Protein AF-A0A9D3WD21-F1 (afdb_monomer_lite)

Structure (mmCIF, N/CA/C/O backbone):
data_AF-A0A9D3WD21-F1
#
_entry.id   AF-A0A9D3WD21-F1
#
loop_
_atom_site.group_PDB
_atom_site.id
_atom_site.type_symbol
_atom_site.label_atom_id
_atom_site.label_alt_id
_atom_site.label_comp_id
_atom_site.label_asym_id
_atom_site.label_entity_id
_atom_site.label_seq_id
_atom_site.pdbx_PDB_ins_code
_atom_site.Cartn_x
_atom_site.Cartn_y
_atom_site.Cartn_z
_atom_site.occupancy
_atom_site.B_iso_or_equiv
_atom_site.auth_seq_id
_atom_site.auth_comp_id
_atom_site.auth_asym_id
_atom_site.auth_atom_id
_atom_site.pdbx_PDB_model_num
ATOM 1 N N . MET A 1 1 ? -60.377 24.543 -12.969 1.00 41.22 1 MET A N 1
ATOM 2 C CA . MET A 1 1 ? -59.671 24.598 -11.670 1.00 41.22 1 MET A CA 1
ATOM 3 C C . MET A 1 1 ? -58.745 23.392 -11.537 1.00 41.22 1 MET A C 1
ATOM 5 O O . MET A 1 1 ? -59.204 22.277 -11.705 1.00 41.22 1 MET A O 1
ATOM 9 N N . LYS A 1 2 ? -57.463 23.678 -11.262 1.00 44.66 2 LYS A N 1
ATOM 10 C CA . LYS A 1 2 ? -56.346 22.837 -10.773 1.00 44.66 2 LYS A CA 1
ATOM 11 C C . LYS A 1 2 ? -55.919 21.572 -11.545 1.00 44.66 2 LYS A C 1
ATOM 13 O O . LYS A 1 2 ? -56.536 20.518 -11.497 1.00 44.66 2 LYS A O 1
ATOM 18 N N . ALA A 1 3 ? -54.736 21.717 -12.145 1.00 42.41 3 ALA A N 1
ATOM 19 C CA . ALA A 1 3 ? -53.890 20.700 -12.749 1.00 42.41 3 ALA A CA 1
ATOM 20 C C . ALA A 1 3 ? -53.427 19.618 -11.751 1.00 42.41 3 ALA A C 1
ATOM 22 O O . ALA A 1 3 ? -52.919 19.926 -10.670 1.00 42.41 3 ALA A O 1
ATOM 23 N N . GLY A 1 4 ? -53.541 18.352 -12.158 1.00 41.09 4 GLY A N 1
ATOM 24 C CA . GLY A 1 4 ? -52.959 17.202 -11.470 1.00 41.09 4 GLY A CA 1
ATOM 25 C C . GLY A 1 4 ? -51.461 17.083 -11.757 1.00 41.09 4 GLY A C 1
ATOM 26 O O . GLY A 1 4 ? -51.053 16.758 -12.871 1.00 41.09 4 GLY A O 1
ATOM 27 N N . LYS A 1 5 ? -50.626 17.346 -10.745 1.00 48.72 5 LYS A N 1
ATOM 28 C CA . LYS A 1 5 ? -49.176 17.105 -10.785 1.00 48.72 5 LYS A CA 1
ATOM 29 C C . LYS A 1 5 ? -48.898 15.596 -10.797 1.00 48.72 5 LYS A C 1
ATOM 31 O O . LYS A 1 5 ? -49.111 14.923 -9.791 1.00 48.72 5 LYS A O 1
ATOM 36 N N . LYS A 1 6 ? -48.360 15.079 -11.906 1.00 49.34 6 LYS A N 1
ATOM 37 C CA . LYS A 1 6 ? -47.703 13.763 -11.955 1.00 49.34 6 LYS A CA 1
ATOM 38 C C . LYS A 1 6 ? -46.424 13.816 -11.105 1.00 49.34 6 LYS A C 1
ATOM 40 O O . LYS A 1 6 ? -45.497 14.549 -11.437 1.00 49.34 6 LYS A O 1
ATOM 45 N N . LYS A 1 7 ? -46.385 13.056 -10.005 1.00 44.38 7 LYS A N 1
ATOM 46 C CA . LYS A 1 7 ? -45.155 12.731 -9.265 1.00 44.38 7 LYS A CA 1
ATOM 47 C C . LYS A 1 7 ? -44.353 11.722 -10.090 1.00 44.38 7 LYS A C 1
ATOM 49 O O . LYS A 1 7 ? -44.788 10.589 -10.266 1.00 44.38 7 LYS A O 1
ATOM 54 N N . THR A 1 8 ? -43.199 12.134 -10.593 1.00 46.97 8 THR A N 1
ATOM 55 C CA . THR A 1 8 ? -42.130 11.238 -11.046 1.00 46.97 8 THR A CA 1
ATOM 56 C C . THR A 1 8 ? -41.340 10.727 -9.831 1.00 46.97 8 THR A C 1
ATOM 58 O O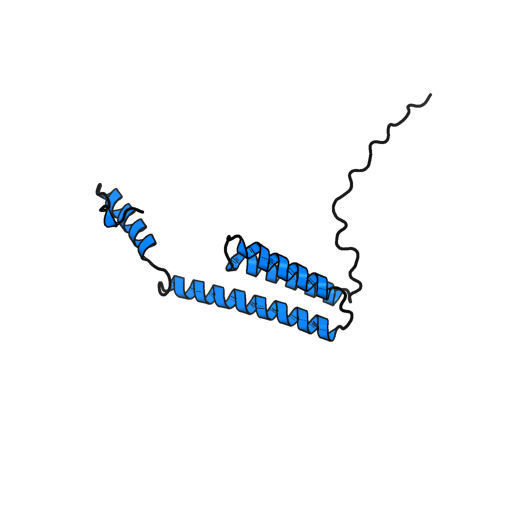 . THR A 1 8 ? -41.186 11.473 -8.861 1.00 46.97 8 THR A O 1
ATOM 61 N N . PRO A 1 9 ? -40.872 9.466 -9.840 1.00 42.84 9 PRO A N 1
ATOM 62 C CA . PRO A 1 9 ? -40.225 8.854 -8.687 1.00 42.84 9 PRO A CA 1
ATOM 63 C C . PRO A 1 9 ? -38.807 9.393 -8.478 1.00 42.84 9 PRO A C 1
ATOM 65 O O . PRO A 1 9 ? -38.070 9.688 -9.422 1.00 42.84 9 PRO A O 1
ATOM 68 N N . GLU A 1 10 ? -38.465 9.516 -7.199 1.00 36.72 10 GLU A N 1
ATOM 69 C CA . GLU A 1 10 ? -37.187 9.955 -6.658 1.00 36.72 10 GLU A CA 1
ATOM 70 C C . GLU A 1 10 ? -36.002 9.238 -7.314 1.00 36.72 10 GLU A C 1
ATOM 72 O O . GLU A 1 10 ? -35.917 8.009 -7.344 1.00 36.72 10 GLU A O 1
ATOM 77 N N . LYS A 1 11 ? -35.022 10.021 -7.776 1.00 38.09 11 LYS A N 1
ATOM 78 C CA . LYS A 1 11 ? -33.676 9.508 -8.023 1.00 38.09 11 LYS A CA 1
ATOM 79 C C . LYS A 1 11 ? -33.071 9.121 -6.675 1.00 38.09 11 LYS A C 1
ATOM 81 O O . LYS A 1 11 ? -32.696 9.984 -5.883 1.00 38.09 11 LYS A O 1
ATOM 86 N N . LEU A 1 12 ? -32.977 7.816 -6.438 1.00 35.97 12 LEU A N 1
ATOM 87 C CA . LEU A 1 12 ? -32.293 7.228 -5.296 1.00 35.97 12 LEU A CA 1
ATOM 88 C C . LEU A 1 12 ? -30.804 7.613 -5.356 1.00 35.97 12 LEU A C 1
ATOM 90 O O . LEU A 1 12 ? -30.021 7.071 -6.138 1.00 35.97 12 LEU A O 1
ATOM 94 N N . SER A 1 13 ? -30.428 8.600 -4.543 1.00 35.72 13 SER A N 1
ATOM 95 C CA . SER A 1 13 ? -29.043 8.996 -4.305 1.00 35.72 13 SER A CA 1
ATOM 96 C C . SER A 1 13 ? -28.273 7.799 -3.744 1.00 35.72 13 SER A C 1
ATOM 98 O O . SER A 1 13 ? -28.454 7.382 -2.597 1.00 35.72 13 SER A O 1
ATOM 100 N N . SER A 1 14 ? -27.426 7.213 -4.588 1.00 43.34 14 SER A N 1
ATOM 101 C CA . SER A 1 14 ? -26.517 6.124 -4.240 1.00 43.34 14 SER A CA 1
ATOM 102 C C . SER A 1 14 ? -25.386 6.658 -3.364 1.00 43.34 14 SER A C 1
ATOM 104 O O . SER A 1 14 ? -24.290 6.881 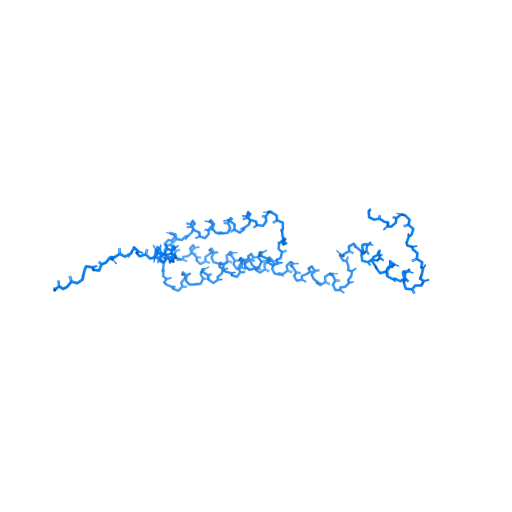-3.855 1.00 43.34 14 SER A O 1
ATOM 106 N N . ASN A 1 15 ? -25.647 6.905 -2.078 1.00 39.31 15 ASN A N 1
ATOM 107 C CA . ASN A 1 15 ? -24.593 7.250 -1.112 1.00 39.31 15 ASN A CA 1
ATOM 108 C C . ASN A 1 15 ? -24.859 6.779 0.329 1.00 39.31 15 ASN A C 1
ATOM 110 O O . ASN A 1 15 ? -24.219 7.237 1.271 1.00 39.31 15 ASN A O 1
ATOM 114 N N . ASN A 1 16 ? -25.744 5.799 0.526 1.00 44.66 16 ASN A N 1
ATOM 115 C CA . ASN A 1 16 ? -25.929 5.154 1.829 1.00 44.66 16 ASN A CA 1
ATOM 116 C C . ASN A 1 16 ? -25.259 3.774 1.853 1.00 44.66 16 ASN A C 1
ATOM 118 O O . ASN A 1 16 ? -25.918 2.755 1.679 1.00 44.66 16 ASN A O 1
ATOM 122 N N . ARG A 1 17 ? -23.940 3.726 2.081 1.00 46.56 17 ARG A N 1
ATOM 123 C CA . ARG A 1 17 ? -23.227 2.464 2.374 1.00 46.56 17 ARG A CA 1
ATOM 124 C C . ARG A 1 17 ? -22.224 2.536 3.527 1.00 46.56 17 ARG A C 1
ATOM 126 O O . ARG A 1 17 ? -21.322 1.715 3.574 1.00 46.56 17 ARG A O 1
ATOM 133 N N . LEU A 1 18 ? -22.384 3.461 4.479 1.00 50.00 18 LEU A N 1
ATOM 134 C CA . LEU A 1 18 ? -21.561 3.490 5.706 1.00 50.00 18 LEU A CA 1
ATOM 135 C C . LEU A 1 18 ? -22.324 3.957 6.966 1.00 50.00 18 LEU A C 1
ATOM 137 O O . LEU A 1 18 ? -21.728 4.492 7.896 1.00 50.00 18 LEU A O 1
ATOM 141 N N . LYS A 1 19 ? -23.647 3.754 7.043 1.00 46.91 19 LYS A N 1
ATOM 142 C CA . LYS A 1 19 ? -24.402 4.005 8.286 1.00 46.91 19 LYS A CA 1
ATOM 143 C C . LYS A 1 19 ? -24.302 2.786 9.204 1.00 46.91 19 LYS A C 1
ATOM 145 O O . LYS A 1 19 ? -25.176 1.930 9.183 1.00 46.91 19 LYS A O 1
ATOM 150 N N . GLY A 1 20 ? -23.207 2.682 9.954 1.00 43.88 20 GLY A N 1
ATOM 151 C CA . GLY A 1 20 ? -23.030 1.569 10.891 1.00 43.88 20 GLY A CA 1
ATOM 152 C C . GLY A 1 20 ? -21.735 1.533 11.698 1.00 43.88 20 GLY A C 1
ATOM 153 O O . GLY A 1 20 ? -21.371 0.455 12.143 1.00 43.88 20 GLY A O 1
ATOM 154 N N . LEU A 1 21 ? -21.024 2.650 11.893 1.00 45.06 21 LEU A N 1
ATOM 155 C CA . LEU A 1 21 ? -19.859 2.681 12.787 1.00 45.06 21 LEU A CA 1
ATOM 156 C C . LEU A 1 21 ? -20.218 3.371 14.108 1.00 45.06 21 LEU A C 1
ATOM 158 O O . LEU A 1 21 ? -20.130 4.591 14.219 1.00 45.06 21 LEU A O 1
ATOM 162 N N . LYS A 1 22 ? -20.607 2.585 15.119 1.00 45.81 22 LYS A N 1
ATOM 163 C CA . LYS A 1 22 ? -20.493 2.992 16.529 1.00 45.81 22 LYS A CA 1
ATOM 164 C C . LYS A 1 22 ? -19.109 2.562 17.012 1.00 45.81 22 LYS A C 1
ATOM 166 O O . LYS A 1 22 ? -18.935 1.531 17.641 1.00 45.81 22 LYS A O 1
ATOM 171 N N . MET A 1 23 ? -18.129 3.366 16.635 1.00 53.56 23 MET A N 1
ATOM 172 C CA . MET A 1 23 ? -16.763 3.348 17.139 1.00 53.56 23 MET A CA 1
ATOM 173 C C . MET A 1 23 ? -16.459 4.768 17.605 1.00 53.56 23 MET A C 1
ATOM 175 O O . MET A 1 23 ? -17.008 5.711 17.029 1.00 53.56 23 MET A O 1
ATOM 179 N N . GLY A 1 24 ? -15.625 4.947 18.636 1.00 60.00 24 GLY A N 1
ATOM 180 C CA . GLY A 1 24 ? -15.190 6.282 19.061 1.00 60.00 24 GLY A CA 1
ATOM 181 C C . GLY A 1 24 ? -14.754 7.085 17.832 1.00 60.00 24 GLY A C 1
ATOM 182 O O . GLY A 1 24 ? -13.898 6.629 17.071 1.00 60.00 24 GLY A O 1
ATOM 183 N N . SER A 1 25 ? -15.408 8.221 17.576 1.00 70.31 25 SER A N 1
ATOM 184 C CA . SER A 1 25 ? -15.390 8.911 16.272 1.00 70.31 25 SER A CA 1
ATOM 185 C C . SER A 1 25 ? -13.978 9.187 15.735 1.00 70.31 25 SER A C 1
ATOM 187 O O . SER A 1 25 ? -13.760 9.183 14.524 1.00 70.31 25 SER A O 1
ATOM 189 N N . GLN A 1 26 ? -13.006 9.360 16.634 1.00 78.75 26 GLN A N 1
ATOM 190 C CA . GLN A 1 26 ? -11.594 9.572 16.321 1.00 78.75 26 GLN A CA 1
ATOM 191 C C . GLN A 1 26 ? -10.897 8.312 15.785 1.00 78.75 26 GLN A C 1
ATOM 193 O O . GLN A 1 26 ? -10.286 8.371 14.720 1.00 78.75 26 GLN A O 1
ATOM 198 N N . GLN A 1 27 ? -11.041 7.166 16.457 1.00 80.31 27 GLN A N 1
ATOM 199 C CA . GLN A 1 27 ? -10.420 5.897 16.046 1.00 80.31 27 GLN A CA 1
ATOM 200 C C . GLN A 1 27 ? -11.006 5.395 14.723 1.00 80.31 27 GLN A C 1
ATOM 202 O O . GLN A 1 27 ? -10.285 4.896 13.862 1.00 80.31 27 GLN A O 1
ATOM 207 N N . ALA A 1 28 ? -12.311 5.597 14.513 1.00 80.62 28 ALA A N 1
ATOM 208 C CA . ALA A 1 28 ? -12.958 5.297 13.238 1.00 80.62 28 ALA A CA 1
ATOM 209 C C . ALA A 1 28 ? -12.395 6.156 12.092 1.00 80.62 28 ALA A C 1
ATOM 211 O O . ALA A 1 28 ? -12.150 5.660 10.990 1.00 80.62 28 ALA A O 1
ATOM 212 N N . MET A 1 29 ? -12.162 7.447 12.351 1.00 86.00 29 MET A N 1
ATOM 213 C CA . MET A 1 29 ? -11.595 8.365 11.366 1.00 86.00 29 MET A CA 1
ATOM 214 C C . MET A 1 29 ? -10.124 8.053 11.067 1.00 86.00 29 MET A C 1
ATOM 216 O O . MET A 1 29 ? -9.700 8.137 9.914 1.00 86.00 29 MET A O 1
ATOM 220 N N . GLU A 1 30 ? -9.353 7.655 12.077 1.00 89.12 30 GLU A N 1
ATOM 221 C CA . GLU A 1 30 ? -7.978 7.186 11.915 1.00 89.12 30 GLU A CA 1
ATOM 222 C C . GLU A 1 30 ? -7.915 5.891 11.099 1.00 89.12 30 GLU A C 1
ATOM 224 O O . GLU A 1 30 ? -7.227 5.844 10.078 1.00 89.12 30 GLU A O 1
ATOM 229 N N . ALA A 1 31 ? -8.714 4.881 11.455 1.00 88.50 31 ALA A N 1
ATOM 230 C CA . ALA A 1 31 ? -8.804 3.629 10.709 1.00 88.50 31 ALA A CA 1
ATOM 231 C C . ALA A 1 31 ? -9.167 3.866 9.234 1.00 88.50 31 ALA A C 1
ATOM 233 O O . ALA A 1 31 ? -8.587 3.248 8.341 1.00 88.50 31 ALA A O 1
ATOM 234 N N . PHE A 1 32 ? -10.075 4.807 8.953 1.00 89.50 32 PHE A N 1
ATOM 235 C CA . PHE A 1 32 ? -10.431 5.172 7.582 1.00 89.50 32 PHE A CA 1
ATOM 236 C C . PHE A 1 32 ? -9.275 5.831 6.813 1.00 89.50 32 PHE A C 1
ATOM 238 O O . PHE A 1 32 ? -9.078 5.548 5.626 1.00 89.50 32 PHE A O 1
ATOM 245 N N . LYS A 1 33 ? -8.489 6.696 7.467 1.00 93.06 33 LYS A N 1
ATOM 246 C CA . LYS A 1 33 ? -7.284 7.288 6.863 1.00 93.06 33 LYS A CA 1
ATOM 247 C C . LYS A 1 33 ? -6.264 6.204 6.521 1.00 93.06 33 LYS A C 1
ATOM 249 O O . LYS A 1 33 ? -5.803 6.159 5.381 1.00 93.06 33 LYS A O 1
ATOM 254 N N . VAL A 1 34 ? -5.977 5.306 7.464 1.00 93.69 34 VAL A N 1
ATOM 255 C CA . VAL A 1 34 ? -5.025 4.202 7.270 1.00 93.69 34 VAL A CA 1
ATOM 256 C C . VAL A 1 34 ? -5.486 3.264 6.158 1.00 93.69 34 VAL A C 1
ATOM 258 O O . VAL A 1 34 ? -4.704 2.936 5.269 1.00 93.69 34 VAL A O 1
ATOM 261 N N . TYR A 1 35 ? -6.776 2.924 6.117 1.00 93.69 35 TYR A N 1
ATOM 262 C CA . TYR A 1 35 ? -7.372 2.146 5.031 1.00 93.69 35 TYR A CA 1
ATOM 263 C C . TYR A 1 35 ? -7.105 2.765 3.650 1.00 93.69 35 TYR A C 1
ATOM 265 O O . TYR A 1 35 ? -6.660 2.081 2.727 1.00 93.69 35 TYR A O 1
ATOM 273 N N . ARG A 1 36 ? -7.336 4.077 3.498 1.00 93.50 36 ARG A N 1
ATOM 274 C CA . ARG A 1 36 ? -7.090 4.778 2.227 1.00 93.50 36 ARG A CA 1
ATOM 275 C C . ARG A 1 36 ? -5.617 4.788 1.841 1.00 93.50 36 ARG A C 1
ATOM 277 O O . ARG A 1 36 ? -5.297 4.623 0.664 1.00 93.50 36 ARG A O 1
ATOM 284 N N . VAL A 1 37 ? -4.742 5.009 2.815 1.00 94.25 37 VAL A N 1
ATOM 285 C CA . VAL A 1 37 ? -3.293 5.075 2.610 1.00 94.25 37 VAL A CA 1
ATOM 286 C C . VAL A 1 37 ? -2.747 3.709 2.187 1.00 94.25 37 VAL A C 1
ATOM 288 O O . VAL A 1 37 ? -2.068 3.629 1.163 1.00 94.25 37 VAL A O 1
ATOM 291 N N . LEU A 1 38 ? -3.155 2.633 2.861 1.00 93.56 38 LEU A N 1
ATOM 292 C CA . LEU A 1 38 ? -2.778 1.265 2.507 1.00 93.56 38 LEU A CA 1
ATOM 293 C C . LEU A 1 38 ? -3.279 0.872 1.109 1.00 93.56 38 LEU A C 1
ATOM 295 O O . LEU A 1 38 ? -2.512 0.358 0.296 1.00 93.56 38 LEU A O 1
ATOM 299 N N . LEU A 1 39 ? -4.542 1.167 0.777 1.00 91.62 39 LEU A N 1
ATOM 300 C CA . LEU A 1 39 ? -5.071 0.896 -0.564 1.00 91.62 39 LEU A CA 1
ATOM 301 C C . LEU A 1 39 ? -4.322 1.659 -1.660 1.00 91.62 39 LEU A C 1
ATOM 303 O O . LEU A 1 39 ? -4.118 1.128 -2.754 1.00 91.62 39 LEU A O 1
ATOM 307 N N . LYS A 1 40 ? -3.911 2.901 -1.386 1.00 91.50 40 LYS A N 1
ATOM 308 C CA . LYS A 1 40 ? -3.106 3.690 -2.323 1.00 91.50 40 LYS A CA 1
ATOM 309 C C . LYS A 1 40 ? -1.726 3.061 -2.523 1.00 91.50 40 LYS A C 1
ATOM 311 O O . LYS A 1 40 ? -1.303 2.929 -3.668 1.00 91.50 40 LYS A O 1
ATOM 316 N N . ALA A 1 41 ? -1.068 2.631 -1.447 1.00 91.31 41 ALA A N 1
ATOM 317 C CA . ALA A 1 41 ? 0.232 1.966 -1.515 1.00 91.31 41 ALA A CA 1
ATOM 318 C C . ALA A 1 41 ? 0.148 0.661 -2.328 1.00 91.31 41 ALA A C 1
ATOM 320 O O . ALA A 1 41 ? 0.898 0.474 -3.284 1.00 91.31 41 ALA A O 1
ATOM 321 N N . VAL A 1 42 ? -0.850 -0.188 -2.056 1.00 90.06 42 VAL A N 1
ATOM 322 C CA . VAL A 1 42 ? -1.116 -1.409 -2.841 1.00 90.06 42 VAL A CA 1
ATOM 323 C C . VAL A 1 42 ? -1.366 -1.083 -4.309 1.00 90.06 42 VAL A C 1
ATOM 325 O O . VAL A 1 42 ? -0.794 -1.711 -5.200 1.00 90.06 42 VAL A O 1
ATOM 328 N N . LYS A 1 43 ? -2.183 -0.062 -4.590 1.00 87.62 43 LYS A N 1
ATOM 329 C CA . LYS A 1 43 ? -2.475 0.358 -5.963 1.00 87.62 43 LYS A CA 1
ATOM 330 C C . LYS A 1 43 ? -1.219 0.779 -6.728 1.00 87.62 43 LYS A C 1
ATOM 332 O O . LYS A 1 43 ? -1.175 0.509 -7.930 1.00 87.62 43 LYS A O 1
ATOM 337 N N . ASN A 1 44 ? -0.278 1.437 -6.059 1.00 86.44 44 ASN A N 1
ATOM 338 C CA . ASN A 1 44 ? 0.930 1.988 -6.662 1.00 86.44 44 ASN A CA 1
ATOM 339 C C . ASN A 1 44 ? 2.038 0.941 -6.832 1.00 86.44 44 ASN A C 1
ATOM 341 O O . ASN A 1 44 ? 2.706 0.943 -7.860 1.00 86.44 44 ASN A O 1
ATOM 345 N N . HIS A 1 45 ? 2.218 0.044 -5.860 1.00 84.31 45 HIS A N 1
ATOM 346 C CA . HIS A 1 45 ? 3.433 -0.775 -5.772 1.00 84.31 45 HIS A CA 1
ATOM 347 C C . HIS A 1 45 ? 3.265 -2.227 -6.242 1.00 84.31 45 HIS A C 1
ATOM 349 O O . HIS A 1 45 ? 4.253 -2.853 -6.614 1.00 84.31 45 HIS A O 1
ATOM 355 N N . ILE A 1 46 ? 2.038 -2.761 -6.273 1.00 80.19 46 ILE A N 1
ATOM 356 C CA . ILE A 1 46 ? 1.770 -4.184 -6.570 1.00 80.19 46 ILE A CA 1
ATOM 357 C C . ILE A 1 46 ? 1.479 -4.445 -8.072 1.00 80.19 46 ILE A C 1
ATOM 359 O O . ILE A 1 46 ? 1.388 -5.589 -8.502 1.00 80.19 46 ILE A O 1
ATOM 363 N N . GLY A 1 47 ? 1.425 -3.409 -8.919 1.00 68.50 47 GLY A N 1
ATOM 364 C CA . GLY A 1 47 ? 1.277 -3.549 -10.380 1.00 68.50 47 GLY A CA 1
ATOM 365 C C . GLY A 1 47 ? -0.174 -3.500 -10.890 1.00 68.50 47 GLY A C 1
ATOM 366 O O . GLY A 1 47 ? -1.080 -3.033 -10.191 1.00 68.50 47 GLY A O 1
ATOM 367 N N . LYS A 1 48 ? -0.398 -3.898 -12.153 1.00 66.62 48 LYS A N 1
ATOM 368 C CA . LYS A 1 48 ? -1.699 -3.803 -12.864 1.00 66.62 48 LYS A CA 1
ATOM 369 C C . LYS A 1 48 ? -2.382 -5.155 -13.114 1.00 66.62 48 LYS A C 1
ATOM 371 O O . LYS A 1 48 ? -3.368 -5.201 -13.840 1.00 66.62 48 LYS A O 1
ATOM 376 N N . GLU A 1 49 ? -1.883 -6.226 -12.520 1.00 67.88 49 GLU A N 1
ATOM 377 C CA . GLU A 1 49 ? -2.363 -7.580 -12.790 1.00 67.88 49 GLU A CA 1
ATOM 378 C C . GLU A 1 49 ? -3.633 -7.938 -12.007 1.00 67.88 49 GLU A C 1
ATOM 380 O O . GLU A 1 49 ? -3.962 -7.320 -10.988 1.00 67.88 49 GLU A O 1
ATOM 385 N N . GLU A 1 50 ? -4.350 -8.959 -12.484 1.00 67.00 50 GLU A N 1
ATOM 386 C CA . GLU A 1 50 ? -5.623 -9.427 -11.915 1.00 67.00 50 GLU A CA 1
ATOM 387 C C . GLU A 1 50 ? -5.511 -9.783 -10.421 1.00 67.00 50 GLU A C 1
ATOM 389 O O . GLU A 1 50 ? -6.443 -9.523 -9.653 1.00 67.00 50 GLU A O 1
ATOM 394 N N . TYR A 1 51 ? -4.335 -10.234 -9.962 1.00 72.50 51 TYR A N 1
ATOM 395 C CA . TYR A 1 51 ? -4.084 -10.550 -8.551 1.00 72.50 51 TYR A CA 1
ATOM 396 C C . TYR A 1 51 ? -4.243 -9.343 -7.604 1.00 72.50 51 TYR A C 1
ATOM 398 O O . TYR A 1 51 ? -4.477 -9.502 -6.405 1.00 72.50 51 TYR A O 1
ATOM 406 N N . LYS A 1 52 ? -4.187 -8.105 -8.114 1.00 71.81 52 LYS A N 1
ATOM 407 C CA . LYS A 1 52 ? -4.416 -6.875 -7.335 1.00 71.81 52 LYS A CA 1
ATOM 408 C C . LYS A 1 52 ? -5.811 -6.801 -6.722 1.00 71.81 52 LYS A C 1
ATOM 410 O O . LYS A 1 52 ? -5.990 -6.197 -5.654 1.00 71.81 52 LYS A O 1
ATOM 415 N N . LYS A 1 53 ? -6.806 -7.374 -7.408 1.00 82.06 53 LYS A N 1
ATOM 416 C CA . LYS A 1 53 ? -8.185 -7.410 -6.913 1.00 82.06 53 LYS A CA 1
ATOM 417 C C . LYS A 1 53 ? -8.237 -8.175 -5.596 1.00 82.06 53 LYS A C 1
ATOM 419 O O . LYS A 1 53 ? -8.853 -7.671 -4.663 1.00 82.06 53 LYS A O 1
ATOM 424 N N . HIS A 1 54 ? -7.494 -9.276 -5.478 1.00 87.38 54 HIS A N 1
ATOM 425 C CA . HIS A 1 54 ? -7.441 -10.084 -4.260 1.00 87.38 54 HIS A CA 1
ATOM 426 C C . HIS A 1 54 ? -6.884 -9.307 -3.067 1.00 87.38 54 HIS A C 1
ATOM 428 O O . HIS A 1 54 ? -7.502 -9.313 -2.009 1.00 87.38 54 HIS A O 1
ATOM 434 N N . PHE A 1 55 ? -5.794 -8.550 -3.236 1.00 88.00 55 PHE A N 1
ATOM 435 C CA . PHE A 1 55 ? -5.248 -7.728 -2.147 1.00 88.00 55 PHE A CA 1
ATOM 436 C C . PHE A 1 55 ? -6.221 -6.635 -1.699 1.00 88.00 55 PHE A C 1
ATOM 438 O O . PHE A 1 55 ? -6.458 -6.453 -0.506 1.00 88.00 55 PHE A O 1
ATOM 445 N N . SER A 1 56 ? -6.815 -5.918 -2.654 1.00 88.44 56 SER A N 1
ATOM 446 C CA . SER A 1 56 ? -7.744 -4.824 -2.344 1.00 88.44 56 SER A CA 1
ATOM 447 C C . SER A 1 56 ? -9.028 -5.344 -1.687 1.00 88.44 56 SER A C 1
ATOM 449 O O . SER A 1 56 ? -9.520 -4.741 -0.733 1.00 88.44 56 SER A O 1
ATOM 451 N N . GLN A 1 57 ? -9.550 -6.477 -2.170 1.00 90.88 57 GLN A N 1
ATOM 452 C CA . GLN A 1 57 ? -10.702 -7.174 -1.593 1.00 90.88 57 GLN A CA 1
ATOM 453 C C . GLN A 1 57 ? -10.390 -7.675 -0.186 1.00 90.88 57 GLN A C 1
ATOM 455 O O . GLN A 1 57 ? -11.145 -7.382 0.736 1.00 90.88 57 GLN A O 1
ATOM 460 N N . TYR A 1 58 ? -9.244 -8.332 0.002 1.00 92.12 58 TYR A N 1
ATOM 461 C CA . TYR A 1 58 ? -8.811 -8.820 1.305 1.00 92.12 58 TYR A CA 1
ATOM 462 C C . TYR A 1 58 ? -8.697 -7.683 2.326 1.00 92.12 58 TYR A C 1
ATOM 464 O O . TYR A 1 58 ? -9.235 -7.787 3.425 1.00 92.12 58 TYR A O 1
ATOM 472 N N . ILE A 1 59 ? -8.076 -6.557 1.960 1.00 91.69 59 ILE A N 1
ATOM 473 C CA . ILE A 1 59 ? -7.990 -5.381 2.839 1.00 91.69 59 ILE A CA 1
ATOM 474 C C . ILE A 1 59 ? -9.395 -4.879 3.192 1.00 91.69 59 ILE A C 1
ATOM 476 O O . ILE A 1 59 ? -9.700 -4.687 4.368 1.00 91.69 59 ILE A O 1
ATOM 480 N N . ALA A 1 60 ? -10.277 -4.708 2.205 1.00 92.06 60 ALA A N 1
ATOM 481 C CA . ALA A 1 60 ? -11.648 -4.264 2.453 1.00 92.06 60 ALA A CA 1
ATOM 482 C C . ALA A 1 60 ? -12.414 -5.222 3.385 1.00 92.06 60 ALA A C 1
ATOM 484 O O . ALA A 1 60 ? -13.122 -4.773 4.288 1.00 92.06 60 ALA A O 1
ATOM 485 N N . GLU A 1 61 ? -12.240 -6.532 3.218 1.00 92.88 61 GLU A N 1
ATOM 486 C CA . GLU A 1 61 ? -12.829 -7.545 4.091 1.00 92.88 61 GLU A CA 1
ATOM 487 C C . GLU A 1 61 ? -12.282 -7.482 5.515 1.00 92.88 61 GLU A C 1
ATOM 489 O O . GLU A 1 61 ? -13.067 -7.536 6.460 1.00 92.88 61 GLU A O 1
ATOM 494 N N . GLN A 1 62 ? -10.967 -7.334 5.696 1.00 91.44 62 GLN A N 1
ATOM 495 C CA . GLN A 1 62 ? -10.358 -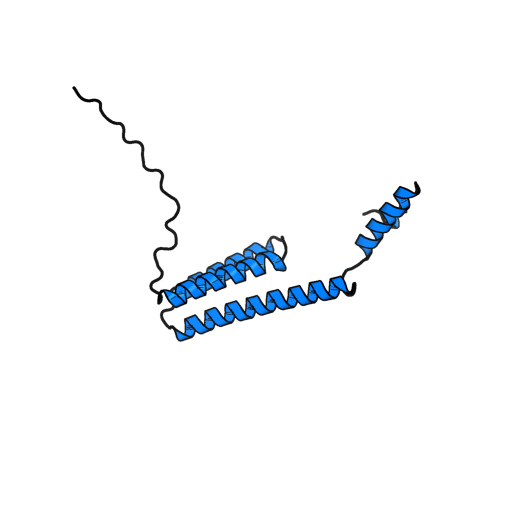7.240 7.025 1.00 91.44 62 GLN A CA 1
ATOM 496 C C . GLN A 1 62 ? -10.843 -5.998 7.779 1.00 91.44 62 GLN A C 1
ATOM 498 O O . GLN A 1 62 ? -11.223 -6.091 8.946 1.00 91.44 62 GLN A O 1
ATOM 503 N N . PHE A 1 63 ? -10.913 -4.841 7.116 1.00 90.69 63 PHE A N 1
ATOM 504 C CA . PHE A 1 63 ? -11.437 -3.619 7.733 1.00 90.69 63 PHE A CA 1
ATOM 505 C C . PHE A 1 63 ? -12.935 -3.721 8.045 1.00 90.69 63 PHE A C 1
ATOM 507 O O . PHE A 1 63 ? -13.381 -3.218 9.074 1.00 90.69 63 PHE A O 1
ATOM 514 N N . ARG A 1 64 ? -13.713 -4.417 7.207 1.00 90.00 64 ARG A N 1
ATOM 515 C CA . ARG A 1 64 ? -15.138 -4.665 7.462 1.00 90.00 64 ARG A CA 1
ATOM 516 C C . ARG A 1 64 ? -15.365 -5.645 8.615 1.00 90.00 64 ARG A C 1
ATOM 518 O O . ARG A 1 64 ? -16.248 -5.409 9.428 1.00 90.00 64 ARG A O 1
ATOM 525 N N . LYS A 1 65 ? -14.578 -6.720 8.717 1.00 89.50 65 LYS A N 1
ATOM 526 C CA . LYS A 1 65 ? -14.641 -7.671 9.844 1.00 89.50 65 LYS A CA 1
ATOM 527 C C . LYS A 1 65 ? -14.312 -6.977 11.166 1.00 89.50 65 LYS A C 1
ATOM 529 O O . LYS A 1 65 ? -14.988 -7.194 12.164 1.00 89.50 65 LYS A O 1
ATOM 534 N N . ASN A 1 66 ? -13.329 -6.080 11.141 1.00 86.94 66 ASN A N 1
ATOM 535 C CA . ASN A 1 66 ? -12.885 -5.339 12.315 1.00 86.94 66 ASN A CA 1
ATOM 536 C C . ASN A 1 66 ? -13.746 -4.099 12.637 1.00 86.94 66 ASN A C 1
ATOM 538 O O . ASN A 1 66 ? -13.511 -3.467 13.661 1.00 86.94 66 ASN A O 1
ATOM 542 N N . SER A 1 67 ? -14.753 -3.745 11.823 1.00 82.44 67 SER A N 1
ATOM 543 C CA . SER A 1 67 ? -15.576 -2.542 12.053 1.00 82.44 67 SER A CA 1
ATOM 544 C C . SER A 1 67 ? -16.534 -2.662 13.239 1.00 82.44 67 SER A C 1
ATOM 546 O O . SER A 1 67 ? -17.053 -1.650 13.699 1.00 82.44 67 SER A O 1
ATOM 548 N N . GLN A 1 68 ? -16.804 -3.894 13.680 1.00 82.50 68 GLN A N 1
ATOM 549 C CA . GLN A 1 68 ? -17.666 -4.205 14.825 1.00 82.50 68 GLN A CA 1
ATOM 550 C C . GLN A 1 68 ? -16.870 -4.415 16.122 1.00 82.50 68 GLN A C 1
ATOM 552 O O . GLN A 1 68 ? -17.461 -4.659 17.174 1.00 82.50 68 GLN A O 1
ATOM 557 N N . LEU A 1 69 ? -15.532 -4.356 16.064 1.00 82.19 69 LEU A N 1
ATOM 558 C CA . LEU A 1 69 ? -14.704 -4.461 17.262 1.00 82.19 69 LEU A CA 1
ATOM 559 C C . LEU A 1 69 ? -14.979 -3.260 18.155 1.00 82.19 69 LEU A C 1
ATOM 561 O O . LEU A 1 69 ? -14.854 -2.132 17.707 1.00 82.19 69 LEU A O 1
ATOM 565 N N . SER A 1 70 ? -15.348 -3.520 19.406 1.00 78.75 70 SER A N 1
ATOM 566 C CA . SER A 1 70 ? -15.646 -2.473 20.391 1.00 78.75 70 SER A CA 1
ATOM 567 C C . SER A 1 70 ? -14.481 -2.211 21.349 1.00 78.75 70 SER A C 1
ATOM 569 O O . SER A 1 70 ? -14.495 -1.204 22.048 1.00 78.75 70 SER A O 1
ATOM 571 N N . ASP A 1 71 ? -13.481 -3.102 21.385 1.00 87.06 71 ASP A N 1
ATOM 572 C CA . ASP A 1 71 ? -12.291 -2.949 22.225 1.00 87.06 71 ASP A CA 1
ATOM 573 C C . ASP A 1 71 ? -11.303 -1.940 21.601 1.00 87.06 71 ASP A C 1
ATOM 575 O O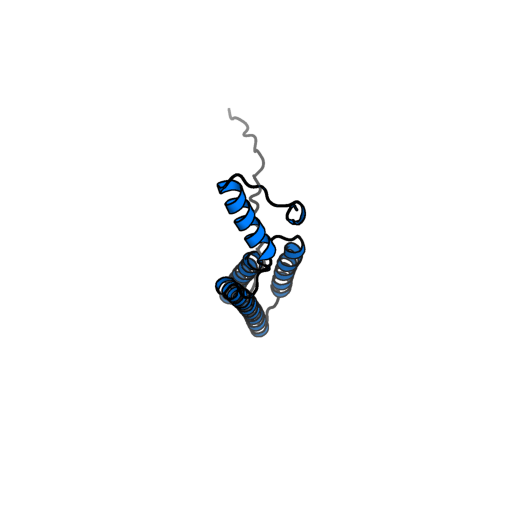 . ASP A 1 71 ? -10.744 -2.214 20.529 1.00 87.06 71 ASP A O 1
ATOM 579 N N . PRO A 1 72 ? -11.043 -0.796 22.265 1.00 84.94 72 PRO A N 1
ATOM 580 C CA . PRO A 1 72 ? -10.110 0.215 21.777 1.00 84.94 72 PRO A CA 1
ATOM 581 C C . PRO A 1 72 ? -8.675 -0.300 21.599 1.00 84.94 72 PRO A C 1
ATOM 583 O O . PRO A 1 72 ? -7.978 0.156 20.691 1.00 84.94 72 PRO A O 1
ATOM 586 N N . SER A 1 73 ? -8.227 -1.244 22.436 1.00 89.50 73 SER A N 1
ATOM 587 C CA . SER A 1 73 ? -6.855 -1.770 22.389 1.00 89.50 73 SER A CA 1
ATOM 588 C C . SER A 1 73 ? -6.627 -2.598 21.124 1.00 89.50 73 SER A C 1
ATOM 590 O O . SER A 1 73 ? -5.701 -2.338 20.348 1.00 89.50 73 SER A O 1
ATOM 592 N N . LEU A 1 74 ? -7.541 -3.534 20.845 1.00 89.06 74 LEU A N 1
ATOM 593 C CA . LEU A 1 74 ? -7.536 -4.311 19.607 1.00 89.06 74 LEU A CA 1
ATOM 594 C C . LEU A 1 74 ? -7.641 -3.416 18.368 1.00 89.06 74 LEU A C 1
ATOM 596 O O . LEU A 1 74 ? -6.953 -3.657 17.376 1.00 89.06 74 LEU A O 1
ATOM 600 N N . VAL A 1 75 ? -8.457 -2.361 18.410 1.00 88.56 75 VAL A N 1
ATOM 601 C CA . VAL A 1 75 ? -8.590 -1.420 17.287 1.00 88.56 75 VAL A CA 1
ATOM 602 C C . VAL A 1 75 ? -7.271 -0.698 17.021 1.00 88.56 75 VAL A C 1
ATOM 604 O O . VAL A 1 75 ? -6.811 -0.683 15.877 1.00 88.56 75 VAL A O 1
ATOM 607 N N . ALA A 1 76 ? -6.622 -0.167 18.059 1.00 89.81 76 ALA A N 1
ATOM 608 C CA . ALA A 1 76 ? -5.315 0.472 17.934 1.00 89.81 76 ALA A CA 1
ATOM 609 C C . ALA A 1 76 ? -4.260 -0.498 17.375 1.00 89.81 76 ALA A C 1
ATOM 611 O O . ALA A 1 76 ? -3.491 -0.137 16.482 1.00 89.81 76 ALA A O 1
ATOM 612 N N . GLN A 1 77 ? -4.271 -1.759 17.817 1.00 93.19 77 GLN A N 1
ATOM 613 C CA . GLN A 1 77 ? -3.375 -2.795 17.301 1.00 93.19 77 GLN A CA 1
ATOM 614 C C . GLN A 1 77 ? -3.600 -3.063 15.804 1.00 93.19 77 GLN A C 1
ATOM 616 O O . GLN A 1 77 ? -2.638 -3.178 15.043 1.00 93.19 77 GLN A O 1
ATOM 621 N N . ARG A 1 78 ? -4.859 -3.137 15.350 1.00 92.75 78 ARG A N 1
ATOM 622 C CA . ARG A 1 78 ? -5.189 -3.329 13.925 1.00 92.75 78 ARG A CA 1
ATOM 623 C C . ARG A 1 78 ? -4.789 -2.126 13.074 1.00 92.75 78 ARG A C 1
ATOM 625 O O . ARG A 1 78 ? -4.273 -2.316 11.973 1.00 92.75 78 ARG A O 1
ATOM 632 N N . ILE A 1 79 ? -4.987 -0.911 13.583 1.00 92.50 79 ILE A N 1
ATOM 633 C CA . ILE A 1 79 ? -4.536 0.327 12.932 1.00 92.50 79 ILE A CA 1
ATOM 634 C C . ILE A 1 79 ? -3.010 0.319 12.792 1.00 92.50 79 ILE A C 1
ATOM 636 O O . ILE A 1 79 ? -2.498 0.530 11.691 1.00 92.50 79 ILE A O 1
ATOM 640 N N . LYS A 1 80 ? -2.286 -0.001 13.872 1.00 95.44 80 LYS A N 1
ATOM 641 C CA . LYS A 1 80 ? -0.824 -0.122 13.860 1.00 95.44 80 LYS A CA 1
ATOM 642 C C . LYS A 1 80 ? -0.356 -1.140 12.822 1.00 95.44 80 LYS A C 1
ATOM 644 O O . LYS A 1 80 ? 0.495 -0.818 12.004 1.00 95.44 80 LYS A O 1
ATOM 649 N N . LEU A 1 81 ? -0.964 -2.324 12.795 1.00 95.44 81 LEU A N 1
ATOM 650 C CA . LEU A 1 81 ? -0.620 -3.372 11.835 1.00 95.44 81 LEU A CA 1
ATOM 651 C C . LEU A 1 81 ? -0.763 -2.897 10.378 1.00 95.44 81 LEU A C 1
ATOM 653 O O . LEU A 1 81 ? 0.102 -3.157 9.547 1.00 95.44 81 LEU A O 1
ATOM 657 N N . ALA A 1 82 ? -1.839 -2.178 10.054 1.00 94.88 82 ALA A N 1
ATOM 658 C CA . ALA A 1 82 ? -2.045 -1.651 8.706 1.00 94.88 82 ALA A CA 1
ATOM 659 C C . ALA A 1 82 ? -1.037 -0.542 8.335 1.00 94.88 82 ALA A C 1
ATOM 661 O O . ALA A 1 82 ? -0.614 -0.456 7.176 1.00 94.88 82 ALA A O 1
ATOM 662 N N . ASN A 1 83 ? -0.613 0.271 9.307 1.00 95.69 83 ASN A N 1
ATOM 663 C CA . ASN A 1 83 ? 0.477 1.232 9.123 1.00 95.69 83 ASN A CA 1
ATOM 664 C C . ASN A 1 83 ? 1.819 0.527 8.887 1.00 95.69 83 ASN A C 1
ATOM 666 O O . ASN A 1 83 ? 2.517 0.884 7.940 1.00 95.69 83 ASN A O 1
ATOM 670 N N . ASP A 1 84 ? 2.137 -0.506 9.673 1.00 97.00 84 ASP A N 1
ATOM 671 C CA . ASP A 1 84 ? 3.372 -1.290 9.541 1.00 97.00 84 ASP A CA 1
ATOM 672 C C . ASP A 1 84 ? 3.469 -1.931 8.143 1.00 97.00 84 ASP A C 1
ATOM 674 O O . ASP A 1 84 ? 4.502 -1.838 7.477 1.00 97.00 84 ASP A O 1
ATOM 678 N N . TYR A 1 85 ? 2.368 -2.494 7.630 1.00 94.69 85 TYR A N 1
ATOM 679 C CA . TYR A 1 85 ? 2.322 -3.010 6.256 1.00 94.69 85 TYR A CA 1
ATOM 680 C C . TYR A 1 85 ? 2.481 -1.924 5.196 1.00 94.69 85 TYR A C 1
ATOM 682 O O . TYR A 1 85 ? 3.131 -2.152 4.174 1.00 94.69 85 TYR A O 1
ATOM 690 N N . THR A 1 86 ? 1.898 -0.744 5.415 1.00 95.06 86 THR A N 1
ATOM 691 C CA . THR A 1 86 ? 2.072 0.367 4.475 1.00 95.06 86 THR A CA 1
ATOM 692 C C . THR A 1 86 ? 3.526 0.827 4.437 1.00 95.06 86 THR A C 1
ATOM 694 O O . THR A 1 86 ? 4.072 1.043 3.356 1.00 95.06 86 THR A O 1
ATOM 697 N N . TYR A 1 87 ? 4.163 0.937 5.604 1.00 95.88 87 TYR A N 1
ATOM 698 C CA . TYR A 1 87 ? 5.578 1.264 5.718 1.00 95.88 87 TYR A CA 1
ATOM 699 C C . TYR A 1 87 ? 6.438 0.236 4.981 1.00 95.88 87 TYR A C 1
ATOM 701 O O . TYR A 1 87 ? 7.230 0.617 4.125 1.00 95.88 87 TYR A O 1
ATOM 709 N N . LEU A 1 88 ? 6.216 -1.059 5.228 1.00 94.94 88 LEU A N 1
ATOM 710 C CA . LEU A 1 88 ? 6.931 -2.136 4.544 1.00 94.94 88 LEU A CA 1
ATOM 711 C C . LEU A 1 88 ? 6.810 -2.024 3.019 1.00 94.94 88 LEU A C 1
ATOM 713 O O . LEU A 1 88 ? 7.816 -2.080 2.316 1.00 94.94 88 LEU A O 1
ATOM 717 N N . LEU A 1 89 ? 5.592 -1.841 2.506 1.00 92.44 89 LEU A N 1
ATOM 718 C CA . LEU A 1 89 ? 5.352 -1.790 1.066 1.00 92.44 89 LEU A CA 1
ATOM 719 C C . LEU A 1 89 ? 6.047 -0.590 0.408 1.00 92.44 89 LEU A C 1
ATOM 721 O O . LEU A 1 89 ? 6.663 -0.738 -0.648 1.00 92.44 89 LEU A O 1
ATOM 725 N N . ASN A 1 90 ? 5.980 0.578 1.048 1.00 94.12 90 ASN A N 1
ATOM 726 C CA . ASN A 1 90 ? 6.646 1.782 0.561 1.00 94.12 90 ASN A CA 1
ATOM 727 C C . ASN A 1 90 ? 8.173 1.630 0.601 1.00 94.12 90 ASN A C 1
ATOM 729 O O . ASN A 1 90 ? 8.839 1.989 -0.365 1.00 94.12 90 ASN A O 1
ATOM 733 N N . SER A 1 91 ? 8.724 1.068 1.680 1.00 94.56 91 SER A N 1
ATOM 734 C CA . SER A 1 91 ? 10.167 0.854 1.835 1.00 94.56 91 SER A CA 1
ATOM 735 C C . SER A 1 91 ? 10.709 -0.131 0.802 1.00 94.56 91 SER A C 1
ATOM 737 O O . SER A 1 91 ? 11.700 0.159 0.138 1.00 94.56 91 SER A O 1
ATOM 739 N N . VAL A 1 92 ? 10.031 -1.265 0.592 1.00 92.19 92 VAL A N 1
ATOM 740 C CA . VAL A 1 92 ? 10.414 -2.245 -0.439 1.00 92.19 92 VAL A CA 1
ATOM 741 C C . VAL A 1 92 ? 10.407 -1.605 -1.824 1.00 92.19 92 VAL A C 1
ATOM 743 O O . VAL A 1 92 ? 11.339 -1.804 -2.602 1.00 92.19 92 VAL A O 1
ATOM 746 N N . HIS A 1 93 ? 9.383 -0.809 -2.134 1.00 89.69 93 HIS A N 1
ATOM 747 C CA . HIS A 1 93 ? 9.327 -0.123 -3.417 1.00 89.69 93 HIS A CA 1
ATOM 748 C C . HIS A 1 93 ? 10.422 0.934 -3.563 1.00 89.69 93 HIS A C 1
ATOM 750 O O . HIS A 1 93 ? 11.070 0.994 -4.599 1.00 89.69 93 HIS A O 1
ATOM 756 N N . HIS A 1 94 ? 10.688 1.710 -2.514 1.00 91.75 94 HIS A N 1
ATOM 757 C CA . HIS A 1 94 ? 11.765 2.691 -2.518 1.00 91.75 94 HIS A CA 1
ATOM 758 C C . HIS A 1 94 ? 13.135 2.035 -2.745 1.00 91.75 94 HIS A C 1
ATOM 760 O O . HIS A 1 94 ? 13.924 2.517 -3.555 1.00 91.75 94 HIS A O 1
ATOM 766 N N . HIS A 1 95 ? 13.406 0.900 -2.094 1.00 91.19 95 HIS A N 1
ATOM 767 C CA . HIS A 1 95 ? 14.629 0.133 -2.335 1.00 91.19 95 HIS A CA 1
ATOM 768 C C . HIS A 1 95 ? 14.698 -0.414 -3.761 1.00 91.19 95 HIS A C 1
ATOM 770 O O . HIS A 1 95 ? 15.764 -0.382 -4.372 1.00 91.19 95 HIS A O 1
ATOM 776 N N . LYS A 1 96 ? 13.573 -0.869 -4.321 1.00 87.12 96 LYS A N 1
ATOM 777 C CA . LYS A 1 96 ? 13.493 -1.280 -5.727 1.00 87.12 96 LYS A CA 1
ATOM 778 C C . LYS A 1 96 ? 13.845 -0.124 -6.671 1.00 87.12 96 LYS A C 1
ATOM 780 O O . LYS A 1 96 ? 14.677 -0.310 -7.553 1.00 87.12 96 LYS A O 1
ATOM 785 N N . ASP A 1 97 ? 13.272 1.059 -6.458 1.00 86.25 97 ASP A N 1
ATOM 786 C CA . ASP A 1 97 ? 13.563 2.252 -7.263 1.00 86.25 97 ASP A CA 1
ATOM 787 C C . ASP A 1 97 ? 15.034 2.670 -7.150 1.00 86.25 97 ASP A C 1
ATOM 789 O O . ASP A 1 97 ? 15.654 3.049 -8.142 1.00 86.25 97 ASP A O 1
ATOM 793 N N . LEU A 1 98 ? 15.619 2.544 -5.956 1.00 89.75 98 LEU A N 1
ATOM 794 C CA . LEU A 1 98 ? 17.036 2.808 -5.724 1.00 89.75 98 LEU A CA 1
ATOM 795 C C . LEU A 1 98 ? 17.928 1.817 -6.488 1.00 89.75 98 LEU A C 1
ATOM 797 O O . LEU A 1 98 ? 18.863 2.213 -7.172 1.00 89.75 98 LEU A O 1
ATOM 801 N N . LEU A 1 99 ? 17.627 0.520 -6.441 1.00 87.31 99 LEU A N 1
ATOM 802 C CA . LEU A 1 99 ? 18.372 -0.476 -7.219 1.00 87.31 99 LEU A CA 1
ATOM 803 C C . LEU A 1 99 ? 18.255 -0.228 -8.729 1.00 87.31 99 LEU A C 1
ATOM 805 O O . LEU A 1 99 ? 19.206 -0.475 -9.473 1.00 87.31 99 LEU A O 1
ATOM 809 N N . PHE A 1 100 ? 17.110 0.279 -9.186 1.00 79.44 100 PHE A N 1
ATOM 810 C CA . PHE A 1 100 ? 16.911 0.676 -10.577 1.00 79.44 100 PHE A CA 1
ATOM 811 C C . PHE A 1 100 ? 17.708 1.926 -10.947 1.00 79.44 100 PHE A C 1
ATOM 813 O O . PHE A 1 100 ? 18.302 1.947 -12.023 1.00 79.44 100 PHE A O 1
ATOM 820 N N . SER A 1 101 ? 17.801 2.926 -10.065 1.00 84.25 101 SER A N 1
ATOM 821 C CA . SER A 1 101 ? 18.586 4.139 -10.331 1.00 84.25 101 SER A CA 1
ATOM 822 C C . SER A 1 101 ? 20.085 3.852 -10.461 1.00 84.25 101 SER A C 1
ATOM 824 O O . SER A 1 101 ? 20.757 4.462 -11.293 1.00 84.25 101 SER A O 1
ATOM 826 N N . TYR A 1 102 ? 20.598 2.864 -9.723 1.00 86.62 102 TYR A N 1
ATOM 827 C CA . TYR A 1 102 ? 21.978 2.386 -9.856 1.00 86.62 102 TYR A CA 1
ATOM 828 C C . TYR A 1 102 ? 22.183 1.358 -10.980 1.00 86.62 102 TYR A C 1
ATOM 830 O O . TYR A 1 102 ? 23.302 0.888 -11.175 1.00 86.62 102 TYR A O 1
ATOM 838 N N . ASN A 1 103 ? 21.144 1.017 -11.751 1.00 77.19 103 ASN A N 1
ATOM 839 C CA . ASN A 1 103 ? 21.179 -0.010 -12.801 1.00 77.19 103 ASN A CA 1
ATOM 840 C C . ASN A 1 103 ? 21.550 -1.423 -12.302 1.00 77.19 103 ASN A C 1
ATOM 842 O O . ASN A 1 103 ? 22.119 -2.212 -1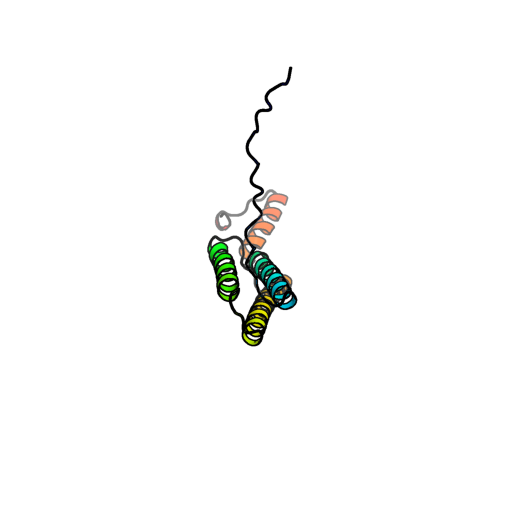3.057 1.00 77.19 103 ASN A O 1
ATOM 846 N N . ILE A 1 104 ? 21.242 -1.752 -11.044 1.00 73.12 104 ILE A N 1
ATOM 847 C CA . ILE A 1 104 ? 21.656 -3.011 -10.401 1.00 73.12 104 ILE A CA 1
ATOM 848 C C . ILE A 1 104 ? 20.615 -4.133 -10.598 1.00 73.12 104 ILE A C 1
ATOM 850 O O . ILE A 1 104 ? 20.975 -5.303 -10.525 1.00 73.12 104 ILE A O 1
ATOM 854 N N . ALA A 1 105 ? 19.339 -3.819 -10.879 1.00 61.91 105 ALA A N 1
ATOM 855 C CA . ALA A 1 105 ? 18.252 -4.813 -10.786 1.00 61.91 105 ALA A CA 1
ATOM 856 C C . ALA A 1 105 ? 17.249 -4.884 -11.960 1.00 61.91 105 ALA A C 1
ATOM 858 O O . ALA A 1 105 ? 16.205 -5.519 -11.816 1.00 61.91 105 ALA A O 1
ATOM 859 N N . VAL A 1 106 ? 17.524 -4.267 -13.115 1.00 60.56 106 VAL A N 1
ATOM 860 C CA . VAL A 1 106 ? 16.698 -4.440 -14.330 1.00 60.56 106 VAL A CA 1
ATOM 861 C C . VAL A 1 106 ? 17.453 -5.312 -15.324 1.00 60.56 106 VAL A C 1
ATOM 863 O O . VAL A 1 106 ? 18.619 -5.038 -15.610 1.00 60.56 106 VAL A O 1
ATOM 866 N N . ASP A 1 107 ? 16.780 -6.324 -15.874 1.00 63.66 107 ASP A N 1
ATOM 867 C CA . ASP A 1 107 ? 17.241 -7.001 -17.082 1.00 63.66 107 ASP A CA 1
ATOM 868 C C . ASP A 1 107 ? 17.308 -5.966 -18.215 1.00 63.66 107 ASP A C 1
ATOM 870 O O . ASP A 1 107 ? 16.305 -5.574 -18.813 1.00 63.66 107 ASP A O 1
ATOM 874 N N . ARG A 1 108 ? 18.512 -5.437 -18.451 1.00 63.59 108 ARG A N 1
ATOM 875 C CA . ARG A 1 108 ? 18.760 -4.402 -19.458 1.00 63.59 108 ARG A CA 1
ATOM 876 C C . ARG A 1 108 ? 18.644 -4.940 -20.878 1.00 63.59 108 ARG A C 1
ATOM 878 O O . ARG A 1 108 ? 18.788 -4.147 -21.800 1.00 63.59 108 ARG A O 1
ATOM 885 N N . SER A 1 109 ? 18.387 -6.231 -21.076 1.00 69.88 109 SER A N 1
ATOM 886 C CA . SER A 1 109 ? 18.297 -6.836 -22.404 1.00 69.88 109 SER A CA 1
ATOM 887 C C . SER A 1 109 ? 17.266 -6.128 -23.284 1.00 69.88 109 SER A C 1
ATOM 889 O O . SER A 1 109 ? 17.582 -5.779 -24.420 1.00 69.88 109 SER A O 1
ATOM 891 N N . ASP A 1 110 ? 16.086 -5.809 -22.750 1.00 72.25 110 ASP A N 1
ATOM 892 C CA . ASP A 1 110 ? 15.018 -5.158 -23.522 1.00 72.25 110 ASP A CA 1
ATOM 893 C C . ASP A 1 110 ? 15.281 -3.670 -23.770 1.00 72.25 110 ASP A C 1
ATOM 895 O O . ASP A 1 110 ? 15.083 -3.165 -24.877 1.00 72.25 110 ASP A O 1
ATOM 899 N N . GLU A 1 111 ? 15.787 -2.957 -22.763 1.00 71.31 111 GLU A N 1
ATOM 900 C CA . GLU A 1 111 ? 16.149 -1.546 -22.915 1.00 71.31 111 GLU A CA 1
ATOM 901 C C . GLU A 1 111 ? 17.341 -1.379 -23.866 1.00 71.31 111 GLU A C 1
ATOM 903 O O . GLU A 1 111 ? 17.348 -0.494 -24.722 1.00 71.31 111 GLU A O 1
ATOM 908 N N . MET A 1 112 ? 18.322 -2.278 -23.788 1.00 74.19 112 MET A N 1
ATOM 909 C CA . MET A 1 112 ? 19.471 -2.307 -24.683 1.00 74.19 112 MET A CA 1
ATOM 910 C C . MET A 1 112 ? 19.060 -2.705 -26.102 1.00 74.19 112 MET A C 1
ATOM 912 O O . MET A 1 112 ? 19.508 -2.057 -27.044 1.00 74.19 112 MET A O 1
ATOM 916 N N . LYS A 1 113 ? 18.140 -3.666 -26.278 1.00 79.12 113 LYS A N 1
ATOM 917 C CA . LYS A 1 113 ? 17.497 -3.954 -27.575 1.00 79.12 113 LYS A CA 1
ATOM 918 C C . LYS A 1 113 ? 16.821 -2.710 -28.150 1.00 79.12 113 LYS A C 1
ATOM 920 O O . LYS A 1 113 ? 17.011 -2.391 -29.323 1.00 79.12 113 LYS A O 1
ATOM 925 N N . ARG A 1 114 ? 16.075 -1.964 -27.328 1.00 80.00 114 ARG A N 1
ATOM 926 C CA . ARG A 1 114 ? 15.386 -0.732 -27.739 1.00 80.00 114 ARG A CA 1
ATOM 927 C C . ARG A 1 114 ? 16.364 0.365 -28.158 1.00 80.00 114 ARG A C 1
ATOM 929 O O . ARG A 1 114 ? 16.145 1.011 -29.182 1.00 80.00 114 ARG A O 1
ATOM 936 N N . ILE A 1 115 ? 17.428 0.589 -27.386 1.00 81.06 115 ILE A N 1
ATOM 937 C CA . ILE A 1 115 ? 18.470 1.573 -27.712 1.00 81.06 115 ILE A CA 1
ATOM 938 C C . ILE A 1 115 ? 19.206 1.155 -28.987 1.00 81.06 115 ILE A C 1
ATOM 940 O O . ILE A 1 115 ? 19.329 1.964 -29.903 1.00 81.06 115 ILE A O 1
ATOM 944 N N . LEU A 1 116 ? 19.626 -0.107 -29.091 1.00 83.06 116 LEU A N 1
ATOM 945 C CA . LEU A 1 116 ? 20.329 -0.630 -30.261 1.00 83.06 116 LEU A CA 1
ATOM 946 C C . LEU A 1 116 ? 19.469 -0.530 -31.527 1.00 83.06 116 LEU A C 1
ATOM 948 O O . LEU A 1 116 ? 19.974 -0.132 -32.571 1.00 83.06 116 LEU A O 1
ATOM 952 N N . GLY A 1 117 ? 18.162 -0.790 -31.427 1.00 85.38 117 GLY A N 1
ATOM 953 C CA . GLY A 1 117 ? 17.225 -0.610 -32.536 1.00 85.38 117 GLY A CA 1
ATOM 954 C C . GLY A 1 117 ? 17.090 0.839 -32.988 1.00 85.38 117 GLY A C 1
ATOM 955 O O . GLY A 1 117 ? 17.074 1.105 -34.188 1.00 85.38 117 GLY A O 1
ATOM 956 N N . LYS A 1 118 ? 17.063 1.790 -32.048 1.00 85.94 118 LYS A N 1
ATOM 957 C CA . LYS A 1 118 ? 17.056 3.226 -32.368 1.00 85.94 118 LYS A CA 1
ATOM 958 C C . LYS A 1 118 ? 18.356 3.671 -33.031 1.00 85.94 118 LYS A C 1
ATOM 960 O O . LYS A 1 118 ? 18.307 4.377 -34.035 1.00 85.94 118 LYS A O 1
ATOM 965 N N . SER A 1 119 ? 19.498 3.241 -32.499 1.00 87.81 119 SER A N 1
ATOM 966 C CA . SER A 1 119 ? 20.812 3.573 -33.050 1.00 87.81 119 SER A CA 1
ATOM 967 C C . SER A 1 119 ? 20.997 2.973 -34.442 1.00 87.81 119 SER A C 1
ATOM 969 O O . SER A 1 119 ? 21.388 3.689 -35.357 1.00 87.81 119 SER A O 1
ATOM 971 N N . ALA A 1 120 ? 20.631 1.704 -34.643 1.00 85.88 120 ALA A N 1
ATOM 972 C CA . ALA A 1 120 ? 20.680 1.056 -35.950 1.00 85.88 120 ALA A CA 1
ATOM 973 C C . ALA A 1 120 ? 19.782 1.787 -36.961 1.00 85.88 120 ALA A C 1
ATOM 975 O O . ALA A 1 120 ? 20.254 2.172 -38.029 1.00 85.88 120 ALA A O 1
ATOM 976 N N . ALA A 1 121 ? 18.533 2.091 -36.588 1.00 86.19 121 ALA A N 1
ATOM 977 C CA . ALA A 1 121 ? 17.611 2.826 -37.449 1.00 86.19 121 ALA A CA 1
ATOM 978 C C . ALA A 1 121 ? 18.132 4.225 -37.822 1.00 86.19 121 ALA A C 1
ATOM 980 O O . ALA A 1 121 ? 17.962 4.646 -38.965 1.00 86.19 121 ALA A O 1
ATOM 981 N N . SER A 1 122 ? 18.808 4.927 -36.903 1.00 88.31 122 SER A N 1
ATOM 982 C CA . SER A 1 122 ? 19.383 6.250 -37.196 1.00 88.31 122 SER A CA 1
ATOM 983 C C . SER A 1 122 ? 20.498 6.231 -38.244 1.00 88.31 122 SER A C 1
ATOM 985 O O . SER A 1 122 ? 20.703 7.234 -38.919 1.00 88.31 122 SER A O 1
ATOM 987 N N . VAL A 1 123 ? 21.179 5.094 -38.419 1.00 90.81 123 VAL A N 1
ATOM 988 C CA . VAL A 1 123 ? 22.230 4.911 -39.433 1.00 90.81 123 VAL A CA 1
ATOM 989 C C . VAL A 1 123 ? 21.754 4.079 -40.631 1.00 90.81 123 VAL A C 1
ATOM 991 O O . VAL A 1 123 ? 22.564 3.648 -41.445 1.00 90.81 123 VAL A O 1
ATOM 994 N N . GLY A 1 124 ? 20.442 3.834 -40.750 1.00 86.69 124 GLY A N 1
ATOM 995 C CA . GLY A 1 124 ? 19.855 3.057 -41.848 1.00 86.69 124 GLY A CA 1
ATOM 996 C C . GLY A 1 124 ? 20.079 1.543 -41.759 1.00 86.69 124 GLY A C 1
ATOM 997 O O . GLY A 1 124 ? 19.848 0.830 -42.733 1.00 86.69 124 GLY A O 1
ATOM 998 N N . LEU A 1 125 ? 20.511 1.034 -40.604 1.00 86.31 125 LEU A N 1
ATOM 999 C CA . LEU A 1 125 ? 20.742 -0.387 -40.354 1.00 86.31 125 LEU A CA 1
ATOM 1000 C C . LEU A 1 125 ? 19.545 -1.024 -39.635 1.00 86.31 125 LEU A C 1
ATOM 1002 O O . LEU A 1 125 ? 18.839 -0.385 -38.853 1.00 86.31 125 LEU A O 1
ATOM 1006 N N . LYS A 1 126 ? 19.315 -2.315 -39.886 1.00 80.62 126 LYS A N 1
ATOM 1007 C CA . LYS A 1 126 ? 18.298 -3.117 -39.189 1.00 80.62 126 LYS A CA 1
ATOM 1008 C C . LYS A 1 126 ? 18.960 -4.040 -38.169 1.00 80.62 126 LYS A C 1
ATOM 1010 O O . LYS A 1 126 ? 20.068 -4.521 -38.389 1.00 80.62 126 LYS A O 1
ATOM 1015 N N . LEU A 1 127 ? 18.262 -4.292 -37.063 1.00 78.19 127 LEU A N 1
ATOM 1016 C CA . LEU A 1 127 ? 18.671 -5.289 -36.072 1.00 78.19 127 LEU A CA 1
ATOM 1017 C C . LEU A 1 127 ? 18.639 -6.707 -36.684 1.00 78.19 127 LEU A C 1
ATOM 1019 O O . LEU A 1 127 ? 17.672 -7.022 -37.386 1.00 78.19 127 LEU A O 1
ATOM 1023 N N . PRO A 1 128 ? 19.640 -7.567 -36.402 1.00 80.31 128 PRO A N 1
ATOM 1024 C CA . PRO A 1 128 ? 19.624 -8.979 -36.792 1.00 80.31 128 PRO A CA 1
ATOM 1025 C C . PRO A 1 128 ? 18.411 -9.734 -36.227 1.00 80.31 128 PRO A C 1
ATOM 1027 O O . PRO A 1 128 ? 17.907 -9.380 -35.160 1.00 80.31 128 PRO A O 1
ATOM 1030 N N . GLU A 1 129 ? 17.987 -10.812 -36.898 1.00 77.19 129 GLU A N 1
ATOM 1031 C CA . GLU A 1 129 ? 16.805 -11.618 -36.522 1.00 77.19 129 GLU A 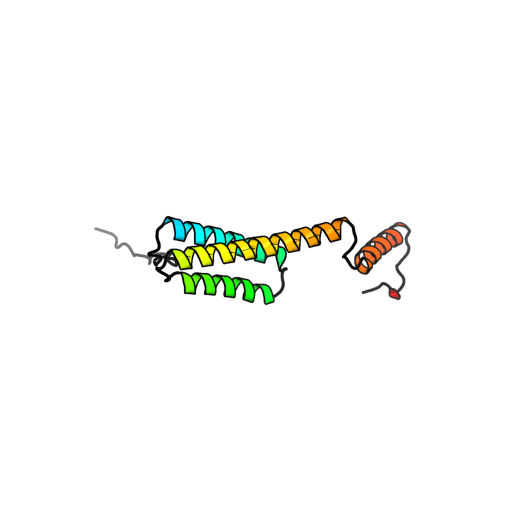CA 1
ATOM 1032 C C . GLU A 1 129 ? 16.839 -12.124 -35.073 1.00 77.19 129 GLU A C 1
ATOM 1034 O O . GLU A 1 129 ? 15.807 -12.174 -34.415 1.00 77.19 129 GLU A O 1
ATOM 1039 N N . VAL A 1 130 ? 18.033 -12.375 -34.527 1.00 75.56 130 VAL A N 1
ATOM 1040 C CA . VAL A 1 130 ? 18.260 -12.827 -33.139 1.00 75.56 130 VAL A CA 1
ATOM 1041 C C . VAL A 1 130 ? 17.724 -11.840 -32.081 1.00 75.56 130 VAL A C 1
ATOM 1043 O O . VAL A 1 130 ? 17.546 -12.196 -30.918 1.00 75.56 130 VAL A O 1
ATOM 1046 N N . TYR A 1 131 ? 17.465 -10.586 -32.466 1.00 66.69 131 TYR A N 1
ATOM 1047 C CA . TYR A 1 131 ? 16.971 -9.530 -31.579 1.00 66.69 131 TYR A CA 1
ATOM 1048 C C . TYR A 1 131 ? 15.512 -9.125 -31.837 1.00 66.69 131 TYR A C 1
ATOM 1050 O O . TYR A 1 131 ? 15.016 -8.239 -31.135 1.00 66.69 131 TYR A O 1
ATOM 1058 N N . GLN A 1 132 ? 14.828 -9.744 -32.803 1.00 64.19 132 GLN A N 1
ATOM 1059 C CA . GLN A 1 132 ? 13.397 -9.525 -33.035 1.00 64.19 132 GLN A CA 1
ATOM 1060 C C . GLN A 1 132 ? 12.562 -10.246 -31.948 1.00 64.19 132 GLN A C 1
ATOM 1062 O O . GLN A 1 132 ? 13.034 -11.250 -31.410 1.00 64.19 132 GLN A O 1
ATOM 1067 N N . PRO A 1 133 ? 11.409 -9.687 -31.529 1.00 61.16 133 PRO A N 1
ATOM 1068 C CA . PRO A 1 133 ? 10.570 -10.244 -30.463 1.00 61.16 133 PRO A CA 1
ATOM 1069 C C . PRO A 1 133 ? 9.856 -11.541 -30.855 1.00 61.16 133 PRO A C 1
ATOM 1071 O O . PRO A 1 133 ? 9.492 -11.680 -32.045 1.00 61.16 133 PRO A O 1
#

Sequence (133 aa):
MKAGKKKTPEKLSSNNRLKGLKMGSQQAMEAFKVYRVLLKAVKNHIGKEEYKKHFSQYIAEQFRKNSQLSDPSLVAQRIKLANDYTYLLNSVHHHKDLLFSYNIAVDRSDEMKRILGKSAASVGLKLPEVYQP

Secondary structure (DSSP, 8-state):
-------PPP---S--S-----S-HHHHHHHHHHHHHHHHHHHHHS-SSTHHHHHHHHHHHHHHHGGG---HHHHHHHHHHHHHHHHHHHHHHHHHHHHHHTTSSS-THHHHHHHHHHHHHHTT----GGG--

Organism: NCBI:txid47602

Radius of gyration: 26.18 Å; chains: 1; bounding box: 82×37×64 Å

Foldseek 3Di:
DDDDDDDDDDDPPPDPDPPDAPEDPVLVVLLVVLLVLLLVLLVPQVDDDPCSVVVNVVSVVVSVVCRPPHDPVVSVVVSVVSVVVSVVSVVVRVVVVVCVVVVNDDPCLVVVLVVVQVVCVVVVHHDPPVSDD

pLDDT: mean 77.3, std 17.69, range [35.72, 97.0]